Protein AF-V5IDZ1-F1 (afdb_monomer_lite)

Organism: Ixodes ricinus (NCBI:txid34613)

Structure (mmCIF, N/CA/C/O backbone):
data_AF-V5IDZ1-F1
#
_entry.id   AF-V5IDZ1-F1
#
loop_
_atom_site.group_PDB
_atom_site.id
_atom_site.type_symbol
_atom_site.label_atom_id
_atom_site.label_alt_id
_atom_site.label_comp_id
_atom_site.label_asym_id
_atom_site.label_entity_id
_atom_site.label_seq_id
_atom_site.pdbx_PDB_ins_code
_atom_site.Cartn_x
_atom_site.Cartn_y
_atom_site.Cartn_z
_atom_site.occupancy
_atom_site.B_iso_or_equiv
_atom_site.auth_seq_id
_atom_site.auth_comp_id
_atom_site.auth_asym_id
_atom_site.auth_atom_id
_atom_site.pdbx_PDB_model_num
ATOM 1 N N . PRO A 1 1 ? 3.835 -17.891 -1.836 1.00 57.28 1 PRO A N 1
ATOM 2 C CA . PRO A 1 1 ? 2.357 -17.773 -1.676 1.00 57.28 1 PRO A CA 1
ATOM 3 C C . PRO A 1 1 ? 1.868 -16.384 -1.206 1.00 57.28 1 PRO A C 1
ATOM 5 O O . PRO A 1 1 ? 0.951 -15.832 -1.810 1.00 57.28 1 PRO A O 1
ATOM 8 N N . ALA A 1 2 ? 2.480 -15.802 -0.164 1.00 77.88 2 ALA A N 1
ATOM 9 C CA . ALA A 1 2 ? 2.036 -14.529 0.424 1.00 77.88 2 ALA A CA 1
ATOM 10 C C . ALA A 1 2 ? 2.248 -13.309 -0.497 1.00 77.88 2 ALA A C 1
ATOM 12 O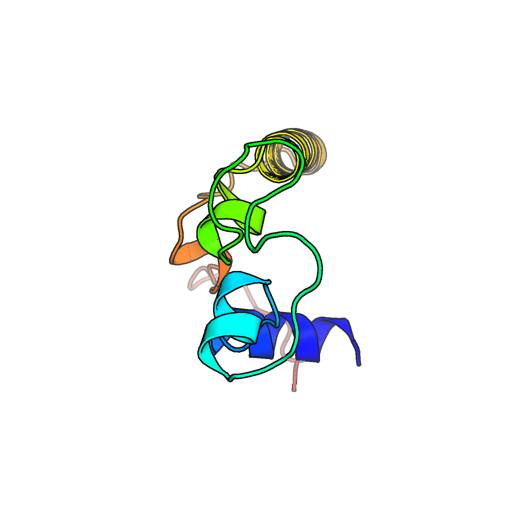 O . ALA A 1 2 ? 1.342 -12.496 -0.656 1.00 77.88 2 ALA A O 1
ATOM 13 N N . VAL A 1 3 ? 3.401 -13.231 -1.172 1.00 79.94 3 VAL A N 1
ATOM 14 C CA . VAL A 1 3 ? 3.769 -12.095 -2.039 1.00 79.94 3 VAL A CA 1
ATOM 15 C C . VAL A 1 3 ? 2.845 -11.971 -3.261 1.00 79.94 3 VAL A C 1
ATOM 17 O O . VAL A 1 3 ? 2.304 -10.900 -3.513 1.00 79.94 3 VAL A O 1
ATOM 20 N N . LYS A 1 4 ? 2.568 -13.076 -3.973 1.00 80.44 4 LYS A N 1
ATOM 21 C CA . LYS A 1 4 ? 1.631 -13.096 -5.120 1.00 80.44 4 LYS A CA 1
ATOM 22 C C . LYS A 1 4 ? 0.227 -12.628 -4.713 1.00 80.44 4 LYS A C 1
ATOM 24 O O . LYS A 1 4 ? -0.386 -11.822 -5.402 1.00 80.44 4 LYS A O 1
ATOM 29 N N . THR A 1 5 ? -0.252 -13.081 -3.554 1.00 85.31 5 THR A N 1
ATOM 30 C CA . THR A 1 5 ? -1.562 -12.683 -3.010 1.00 85.31 5 THR A CA 1
ATOM 31 C C . THR A 1 5 ? -1.600 -11.203 -2.631 1.00 85.31 5 THR A C 1
ATOM 33 O O . THR A 1 5 ? -2.616 -10.544 -2.845 1.00 85.31 5 THR A O 1
ATOM 36 N N . PHE A 1 6 ? -0.508 -10.672 -2.077 1.00 87.69 6 PHE A N 1
ATOM 37 C CA . PHE A 1 6 ? -0.386 -9.252 -1.759 1.00 87.69 6 PHE A CA 1
ATOM 38 C C . PHE A 1 6 ? -0.519 -8.387 -3.016 1.00 87.69 6 PHE A C 1
ATOM 40 O O . PHE A 1 6 ? -1.402 -7.534 -3.065 1.00 87.69 6 PHE A O 1
ATOM 47 N N . PHE A 1 7 ? 0.286 -8.654 -4.051 1.00 85.25 7 PHE A N 1
ATOM 48 C CA . PHE A 1 7 ? 0.242 -7.877 -5.292 1.00 85.25 7 PHE A CA 1
ATOM 49 C C . PHE A 1 7 ? -1.091 -8.022 -6.025 1.00 85.25 7 PHE A C 1
ATOM 51 O O . PHE A 1 7 ? -1.605 -7.033 -6.537 1.00 85.25 7 PHE A O 1
ATOM 58 N N . PHE A 1 8 ? -1.707 -9.209 -6.003 1.00 87.56 8 PHE A N 1
ATOM 59 C CA . PHE A 1 8 ? -3.063 -9.388 -6.524 1.00 87.56 8 PHE A CA 1
ATOM 60 C C . PHE A 1 8 ? -4.062 -8.462 -5.817 1.00 87.56 8 PHE A C 1
ATOM 62 O O . PHE A 1 8 ? -4.759 -7.701 -6.479 1.00 87.56 8 PHE A O 1
ATOM 69 N N . LYS A 1 9 ? -4.080 -8.460 -4.476 1.00 90.50 9 LYS A N 1
ATOM 70 C CA . LYS A 1 9 ? -4.975 -7.595 -3.691 1.00 90.50 9 LYS A CA 1
ATOM 71 C C . LYS A 1 9 ? -4.681 -6.106 -3.881 1.00 90.50 9 LYS A C 1
ATOM 73 O O . LYS A 1 9 ? -5.614 -5.305 -3.857 1.00 90.50 9 LYS A O 1
ATOM 78 N N . LEU A 1 10 ? -3.410 -5.733 -4.040 1.00 90.44 10 LEU A N 1
ATOM 79 C CA . LEU A 1 10 ? -2.988 -4.359 -4.317 1.00 90.44 10 LEU A CA 1
ATOM 80 C C . LEU A 1 10 ? -3.515 -3.899 -5.681 1.00 90.44 10 LEU A C 1
ATOM 82 O O . LEU A 1 10 ? -4.111 -2.829 -5.784 1.00 90.44 10 LEU A O 1
ATOM 86 N N . HIS A 1 11 ? -3.369 -4.744 -6.702 1.00 88.75 11 HIS A N 1
ATOM 87 C CA . HIS A 1 11 ? -3.890 -4.501 -8.043 1.00 88.75 11 HIS A CA 1
ATOM 88 C C . HIS A 1 11 ? -5.408 -4.356 -8.081 1.00 88.75 11 HIS A C 1
ATOM 90 O O . HIS A 1 11 ? -5.920 -3.419 -8.690 1.00 88.75 11 HIS A O 1
ATOM 96 N N . THR A 1 12 ? -6.132 -5.268 -7.432 1.00 90.06 12 THR A N 1
ATOM 97 C CA . THR A 1 12 ? -7.600 -5.288 -7.443 1.00 90.06 12 THR A CA 1
ATOM 98 C C . THR A 1 12 ? -8.227 -4.295 -6.466 1.00 90.06 12 THR A C 1
ATOM 100 O O . THR A 1 12 ? -9.450 -4.214 -6.387 1.00 90.06 12 THR A O 1
ATOM 103 N N . GLY A 1 13 ? -7.428 -3.549 -5.693 1.00 88.00 13 GLY A N 1
ATOM 104 C CA . GLY A 1 13 ? -7.939 -2.622 -4.680 1.00 88.00 13 GLY A CA 1
ATOM 105 C C . GLY A 1 13 ? -8.690 -3.329 -3.545 1.00 88.00 13 GLY A C 1
ATOM 106 O O . GLY A 1 13 ? -9.623 -2.777 -2.966 1.00 88.00 13 GLY A O 1
ATOM 107 N N . THR A 1 14 ? -8.314 -4.572 -3.236 1.00 91.44 14 THR A N 1
ATOM 108 C CA . THR A 1 14 ? -8.920 -5.394 -2.174 1.00 91.44 14 THR A CA 1
ATOM 109 C C . THR A 1 14 ? -7.964 -5.620 -1.006 1.00 91.44 14 THR A C 1
ATOM 111 O O . THR A 1 14 ? -8.066 -6.621 -0.292 1.00 91.44 14 THR A O 1
ATOM 114 N N . LEU A 1 15 ? -6.981 -4.734 -0.834 1.00 92.88 15 LEU A N 1
ATOM 115 C CA . LEU A 1 15 ? -6.153 -4.732 0.363 1.00 92.88 15 LEU A CA 1
ATOM 116 C C . LEU A 1 15 ? -6.992 -4.287 1.568 1.00 92.88 15 LEU A C 1
ATOM 118 O O . LEU A 1 15 ? -7.683 -3.271 1.480 1.00 92.88 15 LEU A O 1
ATOM 122 N N . PRO A 1 16 ? -6.923 -5.011 2.698 1.00 91.69 16 PRO A N 1
ATOM 123 C CA . PRO A 1 16 ? -7.715 -4.714 3.885 1.00 91.69 16 PRO A CA 1
ATOM 124 C C . PRO A 1 16 ? -7.111 -3.552 4.691 1.00 91.69 16 PRO A C 1
ATOM 126 O O . PRO A 1 16 ? -6.777 -3.710 5.859 1.00 91.69 16 PRO A O 1
ATOM 129 N N . VAL A 1 17 ? -6.949 -2.385 4.065 1.00 93.94 17 VAL A N 1
ATOM 130 C CA . VAL A 1 17 ? -6.629 -1.130 4.769 1.00 93.94 17 VAL A CA 1
ATOM 131 C C . VAL A 1 17 ? -7.847 -0.665 5.570 1.00 93.94 17 VAL A C 1
ATOM 133 O O . VAL A 1 17 ? -8.982 -0.995 5.207 1.00 93.94 17 VAL A O 1
ATOM 136 N N . LYS A 1 18 ? -7.662 0.111 6.645 1.00 94.56 18 LYS A N 1
ATOM 137 C CA . LYS A 1 18 ? -8.771 0.455 7.560 1.00 94.56 18 LYS A CA 1
ATOM 138 C C . LYS A 1 18 ? -9.972 1.095 6.864 1.00 94.56 18 LYS A C 1
ATOM 140 O O . LYS A 1 18 ? -11.112 0.755 7.185 1.00 94.56 18 LYS A O 1
ATOM 145 N N . VAL A 1 19 ? -9.740 1.989 5.898 1.00 94.62 19 VAL A N 1
ATOM 146 C CA . VAL A 1 19 ? -10.827 2.617 5.126 1.00 94.62 19 VAL A CA 1
ATOM 147 C C . VAL A 1 19 ? -11.623 1.564 4.349 1.00 94.62 19 VAL A C 1
ATOM 149 O O . VAL A 1 19 ? -12.852 1.551 4.418 1.00 94.62 19 VAL A O 1
ATOM 152 N N . TRP A 1 20 ? -10.936 0.637 3.677 1.00 94.50 20 TRP A N 1
ATOM 153 C CA . TRP A 1 20 ? -11.568 -0.461 2.942 1.00 94.50 20 TRP A CA 1
ATOM 154 C C . TRP A 1 20 ? -12.342 -1.397 3.878 1.00 94.50 20 TRP A C 1
ATOM 156 O O . TRP A 1 20 ? -13.470 -1.788 3.578 1.00 94.50 20 TRP A O 1
ATOM 166 N N . MET A 1 21 ? -11.777 -1.713 5.049 1.00 94.38 21 MET A N 1
ATOM 167 C CA . MET A 1 21 ? -12.434 -2.557 6.050 1.00 94.38 21 MET A CA 1
ATOM 168 C C . MET A 1 21 ? -13.735 -1.928 6.557 1.00 94.38 21 MET A C 1
ATOM 170 O O . MET A 1 21 ? -14.776 -2.588 6.555 1.00 94.38 21 MET A O 1
ATOM 174 N N . LYS A 1 22 ? -13.701 -0.637 6.906 1.00 94.38 22 LYS A N 1
ATOM 175 C CA . LYS A 1 22 ? -14.890 0.105 7.344 1.00 94.38 22 LYS A CA 1
ATOM 176 C C . LYS A 1 22 ? -15.964 0.159 6.254 1.00 94.38 22 LYS A C 1
ATOM 178 O O . LYS A 1 22 ? -17.134 -0.061 6.552 1.00 94.38 22 LYS A O 1
ATOM 183 N N . GLN A 1 23 ? -15.585 0.390 4.994 1.00 93.81 23 GLN A N 1
ATOM 184 C CA . GLN A 1 23 ? -16.521 0.398 3.856 1.00 93.81 23 GLN A CA 1
ATOM 185 C C . GLN A 1 23 ? -17.220 -0.951 3.638 1.00 93.81 23 GLN A C 1
ATOM 187 O O . GLN A 1 23 ? -18.345 -0.996 3.150 1.00 93.81 23 GLN A O 1
ATOM 192 N N . ARG A 1 24 ? -16.572 -2.057 4.011 1.00 94.38 24 ARG A N 1
ATOM 193 C CA . ARG A 1 24 ? -17.121 -3.417 3.920 1.00 94.38 24 ARG A CA 1
ATOM 194 C C . ARG A 1 24 ? -17.901 -3.847 5.169 1.00 94.38 24 ARG A C 1
ATOM 196 O O . ARG A 1 24 ? -18.288 -5.007 5.256 1.00 94.38 24 ARG A O 1
ATOM 203 N N . GLY A 1 25 ? -18.124 -2.940 6.123 1.00 93.88 25 GLY A N 1
ATOM 204 C CA . GLY A 1 25 ? -18.855 -3.224 7.361 1.00 93.88 25 GLY A CA 1
ATOM 205 C C . GLY A 1 25 ? -18.070 -4.056 8.379 1.00 93.88 25 GLY A C 1
ATOM 206 O O . GLY A 1 25 ? -18.662 -4.581 9.318 1.00 93.88 25 GLY A O 1
ATOM 207 N N . MET A 1 26 ? -16.750 -4.195 8.213 1.00 93.69 26 MET A N 1
ATOM 208 C CA . MET A 1 26 ? -15.908 -4.862 9.206 1.00 93.69 26 MET A CA 1
ATOM 209 C C . MET A 1 26 ? -15.635 -3.936 10.392 1.00 93.69 26 MET A C 1
ATOM 211 O O . MET A 1 26 ? -15.492 -2.721 10.240 1.00 93.69 26 MET A O 1
ATOM 215 N N . PHE A 1 27 ? -15.524 -4.528 11.580 1.00 93.31 27 PHE A N 1
ATOM 216 C CA . PHE A 1 27 ? -15.147 -3.799 12.783 1.00 93.31 27 PHE A CA 1
ATOM 217 C C . PHE A 1 27 ? -13.690 -3.326 12.685 1.00 93.31 27 PHE A C 1
ATOM 219 O O . PHE A 1 27 ? -12.775 -4.138 12.553 1.00 93.31 27 PHE A O 1
ATOM 226 N N . VAL A 1 28 ? -13.485 -2.009 12.762 1.00 90.88 28 VAL A N 1
ATOM 227 C CA . VAL A 1 28 ? -12.163 -1.377 12.840 1.00 90.88 28 VAL A CA 1
ATOM 228 C C . VAL A 1 28 ? -12.072 -0.665 14.189 1.00 90.88 28 VAL A C 1
ATOM 230 O O . VAL A 1 28 ? -12.828 0.283 14.413 1.00 90.88 28 VAL A O 1
ATOM 233 N N . PRO A 1 29 ? -11.193 -1.108 15.103 1.00 88.06 29 PRO A N 1
ATOM 234 C CA . PRO A 1 29 ? -11.071 -0.485 16.411 1.00 88.06 29 PRO A CA 1
ATOM 235 C C . PRO A 1 29 ? -10.464 0.923 16.312 1.00 88.06 29 PRO A C 1
ATOM 237 O O . PRO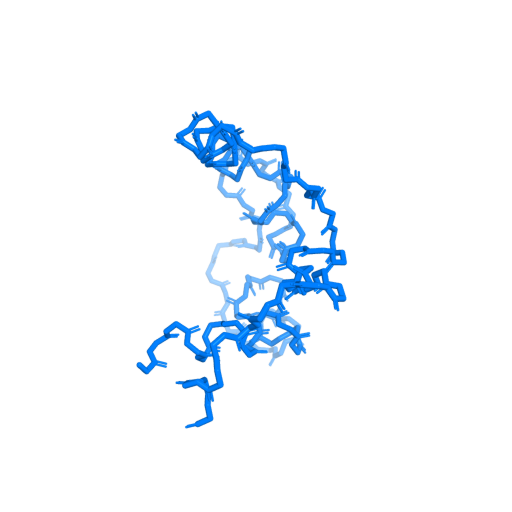 A 1 29 ? -9.646 1.213 15.437 1.00 88.06 29 PRO A O 1
ATOM 240 N N . TRP A 1 30 ? -10.842 1.780 17.262 1.00 87.06 30 TRP A N 1
ATOM 241 C CA . TRP A 1 30 ? -10.374 3.163 17.415 1.00 87.06 30 TRP A CA 1
ATOM 242 C C . TRP A 1 30 ? -10.749 4.097 16.253 1.00 87.06 30 TRP A C 1
ATOM 244 O O . TRP A 1 30 ? -11.801 4.728 16.303 1.00 87.06 30 TRP A O 1
ATOM 254 N N . SER A 1 31 ? -9.904 4.213 15.227 1.00 91.31 31 SER A N 1
ATOM 255 C CA . SER A 1 31 ? -10.124 5.085 14.067 1.00 91.31 31 SER A CA 1
ATOM 256 C C . SER A 1 31 ? -9.656 4.402 12.785 1.00 91.31 31 SER A C 1
ATOM 258 O O . SER A 1 31 ? -8.826 3.493 12.807 1.00 91.31 31 SER A O 1
ATOM 260 N N . VAL A 1 32 ? -10.171 4.883 11.653 1.00 94.25 32 VAL A N 1
ATOM 261 C CA . VAL A 1 32 ? -9.663 4.538 10.319 1.00 94.25 32 VAL A CA 1
ATOM 262 C C . VAL A 1 32 ? -8.414 5.316 9.934 1.00 94.25 32 VAL A C 1
ATOM 264 O O . VAL A 1 32 ? -7.847 5.059 8.877 1.00 94.25 32 VAL A O 1
ATOM 267 N N . ASP A 1 33 ? -7.987 6.251 10.774 1.00 95.56 33 ASP A N 1
ATOM 268 C CA . ASP A 1 33 ? -6.848 7.099 10.477 1.00 95.56 33 ASP A CA 1
ATOM 269 C C . ASP A 1 33 ? -5.519 6.384 10.751 1.00 95.56 33 ASP A C 1
ATOM 271 O O . ASP A 1 33 ? -5.383 5.524 11.635 1.00 95.56 33 ASP A O 1
ATOM 275 N N . CYS A 1 34 ? -4.508 6.770 9.982 1.00 93.25 34 CYS A N 1
ATOM 276 C CA . CYS A 1 34 ? -3.129 6.390 10.205 1.00 93.25 34 CYS A CA 1
ATOM 277 C C . CYS A 1 34 ? -2.627 6.972 11.531 1.00 93.25 34 CYS A C 1
ATOM 279 O O . CYS A 1 34 ? -2.858 8.142 11.856 1.00 93.25 34 CYS A O 1
ATOM 281 N N . LEU A 1 35 ? -1.896 6.156 12.294 1.00 90.62 35 LEU A N 1
ATOM 282 C CA . LEU A 1 35 ? -1.388 6.542 13.608 1.00 90.62 35 LEU A CA 1
ATOM 283 C C . LEU A 1 35 ? -0.396 7.711 13.524 1.00 90.62 35 LEU A C 1
ATOM 285 O O . LEU A 1 35 ? -0.410 8.567 14.413 1.00 90.62 35 LEU A O 1
ATOM 289 N N . LEU A 1 36 ? 0.410 7.748 12.458 1.00 91.62 36 LEU A N 1
ATOM 290 C CA . LEU A 1 36 ? 1.462 8.738 12.229 1.00 91.62 36 LEU A CA 1
ATOM 291 C C . LEU A 1 36 ? 0.904 10.045 11.659 1.00 91.62 36 LEU A C 1
ATOM 293 O O . LEU A 1 36 ? 1.152 11.115 12.205 1.00 91.62 36 LEU A O 1
ATOM 297 N N . CYS A 1 37 ? 0.122 9.958 10.582 1.00 93.00 37 CYS A N 1
ATOM 298 C CA . CYS A 1 37 ? -0.289 11.131 9.805 1.00 93.00 37 CYS A CA 1
ATOM 299 C C . CYS A 1 37 ? -1.665 11.694 10.190 1.00 93.00 37 CYS A C 1
ATOM 301 O O . CYS A 1 37 ? -2.008 12.783 9.739 1.00 93.00 37 CYS A O 1
ATOM 303 N N . LYS A 1 38 ? -2.460 10.970 10.994 1.00 92.75 38 LYS A N 1
ATOM 304 C CA . LYS A 1 38 ? -3.827 11.360 11.403 1.00 92.75 38 LYS A CA 1
ATOM 305 C C . LYS A 1 38 ? -4.787 11.624 10.230 1.00 92.75 38 LYS A C 1
ATOM 307 O O . LYS A 1 38 ? -5.688 12.448 10.335 1.00 92.75 38 LYS A O 1
ATOM 312 N N . GLN A 1 39 ? -4.594 10.916 9.121 1.00 93.88 39 GLN A N 1
ATOM 313 C CA . GLN A 1 39 ? -5.455 10.950 7.935 1.00 93.88 39 GLN A CA 1
ATOM 314 C C . GLN A 1 39 ? -5.991 9.547 7.628 1.00 93.88 39 GLN A C 1
ATOM 316 O O . GLN A 1 39 ? -5.351 8.578 8.046 1.00 93.88 39 GLN A O 1
ATOM 321 N N . PRO A 1 40 ? -7.108 9.410 6.890 1.00 95.19 40 PRO A N 1
ATOM 322 C CA . PRO A 1 40 ? -7.689 8.111 6.568 1.00 95.19 40 PRO A CA 1
ATOM 323 C C . PRO A 1 40 ? -6.675 7.157 5.929 1.00 95.19 40 PRO A C 1
ATOM 325 O O . PRO A 1 40 ? -6.029 7.479 4.934 1.00 95.19 40 PRO A O 1
ATOM 328 N N . GLU A 1 41 ? -6.548 5.957 6.490 1.00 94.00 41 GLU A N 1
ATOM 329 C CA . GLU A 1 41 ? -5.611 4.937 6.027 1.00 94.00 41 GLU A CA 1
ATOM 330 C C . GLU A 1 41 ? -6.158 4.236 4.770 1.00 94.00 41 GLU A C 1
ATOM 332 O O . GLU A 1 41 ? -6.828 3.197 4.840 1.00 94.00 41 GLU A O 1
ATOM 337 N N . SER A 1 42 ? -5.913 4.854 3.611 1.00 94.25 42 SER A N 1
ATOM 338 C CA . SER A 1 42 ? -6.151 4.283 2.282 1.00 94.25 42 SER A CA 1
ATOM 339 C C . SER A 1 42 ? -4.899 3.581 1.736 1.00 94.25 42 SER A C 1
ATOM 341 O O . SER A 1 42 ? -3.821 3.646 2.325 1.00 94.25 42 SER A O 1
ATOM 343 N N . VAL A 1 43 ? -5.033 2.907 0.590 1.00 92.75 43 VAL A N 1
ATOM 344 C CA . VAL A 1 43 ? -3.893 2.286 -0.109 1.00 92.75 43 VAL A CA 1
ATOM 345 C C . VAL A 1 43 ? -2.886 3.356 -0.539 1.00 92.75 43 VAL A C 1
ATOM 347 O O . VAL A 1 43 ? -1.688 3.191 -0.343 1.00 92.75 43 VAL A O 1
ATOM 350 N N . GLU A 1 44 ? -3.367 4.470 -1.080 1.00 91.75 44 GLU A N 1
ATOM 351 C CA . GLU A 1 44 ? -2.542 5.604 -1.500 1.00 91.75 44 GLU A CA 1
ATOM 352 C C . GLU A 1 44 ? -1.784 6.179 -0.304 1.00 91.75 44 GLU A C 1
ATOM 354 O O . GLU A 1 44 ? -0.564 6.311 -0.358 1.00 91.75 44 GLU A O 1
ATOM 359 N N . HIS A 1 45 ? -2.479 6.389 0.819 1.00 93.81 45 HIS A N 1
ATOM 360 C CA . HIS A 1 45 ? -1.832 6.881 2.025 1.00 93.81 45 HIS A CA 1
ATOM 361 C C . HIS A 1 45 ? -0.729 5.930 2.505 1.00 93.81 45 HIS A C 1
ATOM 363 O O . HIS A 1 45 ? 0.415 6.340 2.654 1.00 93.81 45 HIS A O 1
ATOM 369 N N . VAL A 1 4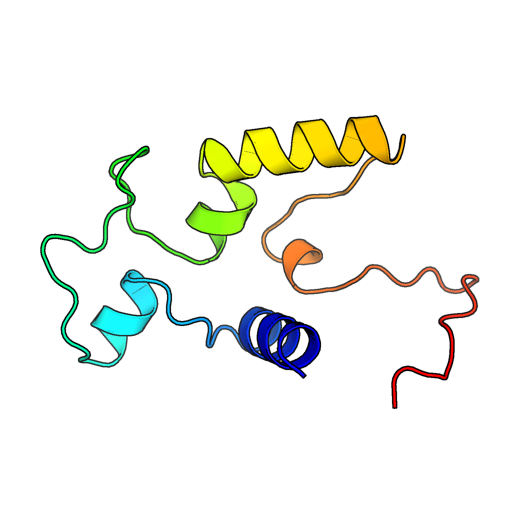6 ? -1.043 4.649 2.715 1.00 93.19 46 VAL A N 1
ATOM 370 C CA . VAL A 1 46 ? -0.097 3.680 3.298 1.00 93.19 46 VAL A CA 1
ATOM 371 C C . VAL A 1 46 ? 1.124 3.439 2.418 1.00 93.19 46 VAL A C 1
ATOM 373 O O . VAL A 1 46 ? 2.198 3.188 2.953 1.00 93.19 46 VAL A O 1
ATOM 376 N N . PHE A 1 47 ? 0.981 3.494 1.093 1.00 91.88 47 PHE A N 1
ATOM 377 C CA . PHE A 1 47 ? 2.066 3.153 0.171 1.00 91.88 47 PHE A CA 1
ATOM 378 C C . PHE A 1 47 ? 2.739 4.350 -0.491 1.00 91.88 47 PHE A C 1
ATOM 380 O O . PHE A 1 47 ? 3.756 4.143 -1.144 1.00 91.88 47 PHE A O 1
ATOM 387 N N . ILE A 1 48 ? 2.217 5.569 -0.367 1.00 92.25 48 ILE A N 1
ATOM 388 C CA . ILE A 1 48 ? 2.778 6.745 -1.050 1.00 92.25 48 ILE A CA 1
ATOM 389 C C . ILE A 1 48 ? 2.965 7.892 -0.067 1.00 92.25 48 ILE A C 1
ATOM 391 O O . ILE A 1 48 ? 4.087 8.360 0.109 1.00 92.25 48 ILE A O 1
ATOM 395 N N . ASP A 1 49 ? 1.885 8.317 0.585 1.00 92.88 49 ASP A N 1
ATOM 396 C CA . ASP A 1 49 ? 1.868 9.604 1.292 1.00 92.88 49 ASP A CA 1
ATOM 397 C C . ASP A 1 49 ? 2.273 9.502 2.771 1.00 92.88 49 ASP A C 1
ATOM 399 O O . ASP A 1 49 ? 2.568 10.507 3.418 1.00 92.88 49 ASP A O 1
ATOM 403 N N . CYS A 1 50 ? 2.267 8.298 3.344 1.00 95.25 50 CYS A N 1
ATOM 404 C CA . CYS A 1 50 ? 2.636 8.083 4.736 1.00 95.25 50 CYS A CA 1
ATOM 405 C C . CYS A 1 50 ? 4.144 8.270 4.942 1.00 95.25 50 CYS A C 1
ATOM 407 O O . CYS A 1 50 ? 4.952 7.884 4.098 1.00 95.25 50 CYS A O 1
ATOM 409 N N . TRP A 1 51 ? 4.536 8.789 6.108 1.00 92.88 51 TRP A N 1
ATOM 410 C CA . TRP A 1 51 ? 5.946 8.962 6.476 1.00 92.88 51 TRP A CA 1
ATOM 411 C C . TRP A 1 51 ? 6.763 7.673 6.338 1.00 92.88 51 TRP A C 1
ATOM 413 O O . TRP A 1 51 ? 7.860 7.706 5.781 1.00 92.88 51 TRP A O 1
ATOM 423 N N . ASP A 1 52 ? 6.207 6.538 6.764 1.00 91.94 52 ASP A N 1
ATOM 424 C CA . ASP A 1 52 ? 6.863 5.234 6.618 1.00 91.94 52 ASP A CA 1
ATOM 425 C C . ASP A 1 52 ? 7.062 4.856 5.146 1.00 91.94 52 ASP A C 1
ATOM 427 O O . ASP A 1 52 ? 8.110 4.325 4.778 1.00 91.94 52 ASP A O 1
ATOM 431 N N . ALA A 1 53 ? 6.091 5.169 4.284 1.00 92.81 53 ALA A N 1
ATOM 432 C CA . ALA A 1 53 ? 6.179 4.898 2.854 1.00 92.81 53 ALA A CA 1
ATOM 433 C C . ALA A 1 53 ? 7.266 5.745 2.192 1.00 92.81 53 ALA A C 1
ATOM 435 O O . ALA A 1 53 ? 8.099 5.221 1.455 1.00 92.81 53 ALA A O 1
ATOM 436 N N . VAL A 1 54 ? 7.293 7.045 2.491 1.00 92.62 54 VAL A N 1
ATOM 437 C CA . VAL A 1 54 ? 8.302 7.973 1.966 1.00 92.62 54 VAL A CA 1
ATOM 438 C C . VAL A 1 54 ? 9.709 7.511 2.352 1.00 92.62 54 VAL A C 1
ATOM 440 O O . VAL A 1 54 ? 10.584 7.433 1.489 1.00 92.62 54 VAL A O 1
ATOM 443 N N . LEU A 1 55 ? 9.918 7.139 3.621 1.00 93.44 55 LEU A N 1
ATOM 444 C CA . LEU A 1 55 ? 11.200 6.617 4.100 1.00 93.44 55 LEU A CA 1
ATOM 445 C C . LEU A 1 55 ? 11.567 5.291 3.427 1.00 93.44 55 LEU A C 1
ATOM 447 O O . LEU A 1 55 ? 12.706 5.114 2.995 1.00 93.44 55 LEU A O 1
ATOM 451 N N . PHE A 1 56 ? 10.608 4.373 3.298 1.00 92.81 56 PHE A N 1
ATOM 452 C CA . PHE A 1 56 ? 10.817 3.098 2.620 1.00 92.81 56 PHE A CA 1
ATOM 453 C C . PHE A 1 56 ? 11.280 3.294 1.171 1.00 92.81 56 PHE A C 1
ATOM 455 O O . PHE A 1 56 ? 12.287 2.711 0.763 1.00 92.81 56 PHE A O 1
ATOM 462 N N . TRP A 1 57 ? 10.586 4.135 0.399 1.00 91.50 57 TRP A N 1
ATOM 463 C CA . TRP A 1 57 ? 10.931 4.379 -1.001 1.00 91.50 57 TRP A CA 1
ATOM 464 C C . TRP A 1 57 ? 12.271 5.088 -1.159 1.00 91.50 57 TRP A C 1
ATOM 466 O O . TRP A 1 57 ? 13.032 4.735 -2.057 1.00 91.50 57 TRP A O 1
ATOM 476 N N . ASP A 1 58 ? 12.587 6.052 -0.295 1.00 91.19 58 ASP A N 1
ATOM 477 C CA . ASP A 1 58 ? 13.876 6.747 -0.310 1.00 91.19 58 ASP A CA 1
ATOM 478 C C . ASP A 1 58 ? 15.043 5.776 -0.064 1.00 91.19 58 ASP A C 1
ATOM 480 O O . ASP A 1 58 ? 16.010 5.746 -0.833 1.00 91.19 58 ASP A O 1
ATOM 484 N N . ILE A 1 59 ? 14.918 4.907 0.946 1.00 93.44 59 ILE A N 1
ATOM 485 C CA . ILE A 1 59 ? 15.909 3.859 1.224 1.00 93.44 59 ILE A CA 1
ATOM 486 C C . ILE A 1 59 ? 16.019 2.908 0.027 1.00 93.44 59 ILE A C 1
ATOM 488 O O . ILE A 1 59 ? 17.124 2.665 -0.458 1.00 93.44 59 ILE A O 1
ATOM 492 N N . LEU A 1 60 ? 14.893 2.420 -0.501 1.00 89.00 60 LEU A N 1
ATOM 493 C CA . LEU A 1 60 ? 14.881 1.467 -1.611 1.00 89.00 60 LEU A CA 1
ATOM 494 C C . LEU A 1 60 ? 15.531 2.038 -2.880 1.00 89.00 60 LEU A C 1
ATOM 496 O O . LEU A 1 60 ? 16.363 1.366 -3.496 1.00 89.00 60 LEU A O 1
ATOM 500 N N . LYS A 1 61 ? 15.195 3.279 -3.260 1.00 89.56 61 LYS A N 1
ATOM 501 C CA . LYS A 1 61 ? 15.790 3.967 -4.418 1.00 89.56 61 LYS A CA 1
ATOM 502 C C . LYS A 1 61 ? 17.306 4.082 -4.278 1.00 89.56 61 LYS A C 1
ATOM 504 O O . LYS A 1 61 ? 18.033 3.787 -5.228 1.00 89.56 61 LYS A O 1
ATOM 509 N N . ARG A 1 62 ? 17.800 4.446 -3.088 1.00 90.50 62 ARG A N 1
ATOM 510 C CA . ARG A 1 62 ? 19.244 4.525 -2.803 1.00 90.50 62 ARG A CA 1
ATOM 511 C C . ARG A 1 62 ? 19.920 3.160 -2.859 1.00 90.50 62 ARG A C 1
ATOM 513 O O . ARG A 1 62 ? 20.995 3.048 -3.444 1.00 90.50 62 ARG A O 1
ATOM 520 N N . THR A 1 63 ? 19.294 2.124 -2.303 1.00 91.44 63 THR A N 1
ATOM 521 C CA . THR A 1 63 ? 19.829 0.755 -2.316 1.00 91.44 63 THR A CA 1
ATOM 522 C C . THR A 1 63 ? 19.927 0.195 -3.734 1.00 91.44 63 THR A C 1
ATOM 524 O O . THR A 1 63 ? 20.946 -0.392 -4.089 1.00 91.44 63 THR A O 1
ATOM 527 N N . LEU A 1 64 ? 18.899 0.402 -4.562 1.00 85.94 64 LEU A N 1
ATOM 528 C CA . LEU A 1 64 ? 18.866 -0.093 -5.942 1.00 85.94 64 LEU A CA 1
ATOM 529 C C . LEU A 1 64 ? 19.609 0.811 -6.933 1.00 85.94 64 LEU A C 1
ATOM 531 O O . LEU A 1 64 ? 19.861 0.385 -8.058 1.00 85.94 64 LEU A O 1
ATOM 535 N N . LYS A 1 65 ? 19.940 2.049 -6.537 1.00 89.00 65 LYS A N 1
ATOM 536 C CA . LYS A 1 65 ? 20.476 3.104 -7.416 1.00 89.00 65 LYS A CA 1
ATOM 537 C C . LYS A 1 65 ? 19.606 3.323 -8.665 1.00 89.00 65 LYS A C 1
ATOM 539 O O . LYS A 1 65 ? 20.120 3.602 -9.745 1.00 89.00 65 LYS A O 1
ATOM 544 N N . LYS A 1 66 ? 18.287 3.168 -8.514 1.00 80.19 66 LYS A N 1
ATOM 545 C CA . LYS A 1 66 ? 17.283 3.358 -9.569 1.00 80.19 66 LYS A CA 1
ATOM 546 C C . LYS A 1 66 ? 16.257 4.381 -9.114 1.00 80.19 66 LYS A C 1
ATOM 548 O O . LYS A 1 66 ? 15.831 4.353 -7.959 1.00 80.19 66 LYS A O 1
ATOM 553 N N . ASP A 1 67 ? 15.834 5.242 -10.033 1.00 82.06 67 ASP A N 1
ATOM 554 C CA . ASP A 1 67 ? 14.666 6.076 -9.789 1.00 82.06 67 ASP A CA 1
ATOM 555 C C . ASP A 1 67 ? 13.397 5.265 -10.066 1.00 82.06 67 ASP A C 1
ATOM 557 O O . ASP A 1 67 ? 13.269 4.611 -11.100 1.00 82.06 67 ASP A O 1
ATOM 561 N N . LEU A 1 68 ? 12.481 5.273 -9.104 1.00 83.06 68 LEU A N 1
ATOM 562 C CA . LEU A 1 68 ? 11.201 4.581 -9.182 1.00 83.06 68 LEU A CA 1
ATOM 563 C C . LEU A 1 68 ? 10.095 5.633 -9.217 1.00 83.06 68 LEU A C 1
ATOM 565 O O . LEU A 1 68 ? 10.007 6.486 -8.328 1.00 83.06 68 LEU A O 1
ATOM 569 N N . ILE A 1 69 ? 9.235 5.565 -10.229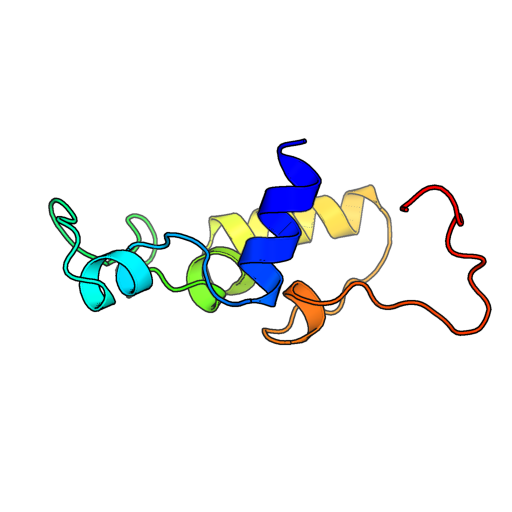 1.00 84.62 69 ILE A N 1
ATOM 570 C CA . ILE A 1 69 ? 8.089 6.466 -10.350 1.00 84.62 69 ILE A CA 1
ATOM 571 C C . ILE A 1 69 ? 7.002 5.986 -9.381 1.00 84.62 69 ILE A C 1
ATOM 573 O O . ILE A 1 69 ? 6.284 5.028 -9.660 1.00 84.62 69 ILE A O 1
ATOM 577 N N . ILE A 1 70 ? 6.881 6.648 -8.229 1.00 87.88 70 ILE A N 1
ATOM 578 C CA . ILE A 1 70 ? 5.882 6.308 -7.209 1.00 87.88 70 ILE A CA 1
ATOM 579 C C . ILE A 1 70 ? 4.625 7.139 -7.467 1.00 87.88 70 ILE A C 1
ATOM 581 O O . ILE A 1 70 ? 4.583 8.331 -7.182 1.00 87.88 70 ILE A O 1
ATOM 585 N N . THR A 1 71 ? 3.599 6.517 -8.046 1.00 87.56 71 THR A N 1
ATOM 586 C CA . THR A 1 71 ? 2.268 7.126 -8.228 1.00 87.56 71 THR A CA 1
ATOM 587 C C . THR A 1 71 ? 1.185 6.111 -7.879 1.00 87.56 71 THR A C 1
ATOM 589 O O . THR A 1 71 ? 1.456 4.91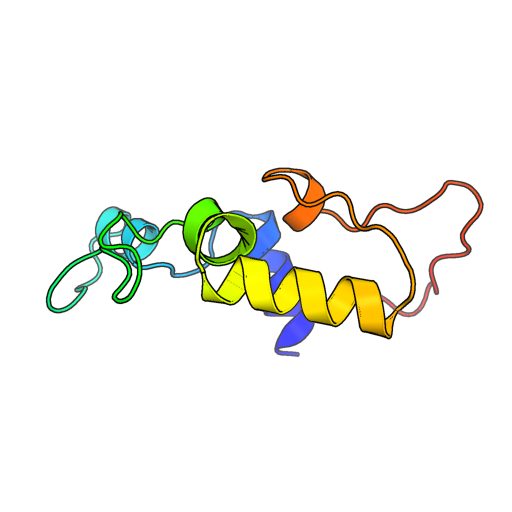1 -7.975 1.00 87.56 71 THR A O 1
ATOM 592 N N . PRO A 1 72 ? -0.055 6.539 -7.572 1.00 86.75 72 PRO A N 1
ATOM 593 C CA . PRO A 1 72 ? -1.165 5.627 -7.275 1.00 86.75 72 PRO A CA 1
ATOM 594 C C . PRO A 1 72 ? -1.396 4.548 -8.339 1.00 86.75 72 PRO A C 1
ATOM 596 O O . PRO A 1 72 ? -1.822 3.440 -8.018 1.00 86.75 72 PRO A O 1
ATOM 599 N N . TYR A 1 73 ? -1.095 4.864 -9.601 1.00 85.50 73 TYR A N 1
ATOM 600 C CA . TYR A 1 73 ? -1.148 3.909 -10.698 1.00 85.50 73 TYR A CA 1
ATOM 601 C C . TYR A 1 73 ? 0.064 2.968 -10.673 1.00 85.50 73 TYR A C 1
ATOM 603 O O . TYR A 1 73 ? -0.097 1.759 -10.527 1.00 85.50 73 TYR A O 1
ATOM 611 N N . TYR A 1 74 ? 1.285 3.506 -10.746 1.00 83.75 74 TYR A N 1
ATOM 612 C CA . TYR A 1 74 ? 2.509 2.703 -10.865 1.00 83.75 74 TYR A CA 1
ATOM 613 C C . TYR A 1 74 ? 2.826 1.841 -9.635 1.00 83.75 74 TYR A C 1
ATOM 615 O O . TYR A 1 74 ? 3.451 0.804 -9.790 1.00 83.75 74 TYR A O 1
ATOM 623 N N . ILE A 1 75 ? 2.358 2.175 -8.426 1.00 86.38 75 ILE A N 1
ATOM 624 C CA . ILE A 1 75 ? 2.534 1.264 -7.275 1.00 86.38 75 ILE A CA 1
ATOM 625 C C . ILE A 1 75 ? 1.768 -0.051 -7.442 1.00 86.38 75 ILE A C 1
ATOM 627 O O . ILE A 1 75 ? 2.094 -1.046 -6.800 1.00 86.38 75 ILE A O 1
ATOM 631 N N . ARG A 1 76 ? 0.725 -0.050 -8.280 1.00 85.19 76 ARG A N 1
ATOM 632 C CA . ARG A 1 76 ? -0.061 -1.244 -8.564 1.00 85.19 76 ARG A CA 1
ATOM 633 C C . ARG A 1 76 ? 0.670 -2.069 -9.614 1.00 85.19 76 ARG A C 1
ATOM 635 O O . ARG A 1 76 ? 0.799 -3.263 -9.414 1.00 85.19 76 ARG A O 1
ATOM 642 N N . PHE A 1 77 ? 1.186 -1.449 -10.677 1.00 78.81 77 PHE A N 1
ATOM 643 C CA . PHE A 1 77 ? 1.762 -2.138 -11.838 1.00 78.81 77 PHE A CA 1
ATOM 644 C C . PHE A 1 77 ? 3.289 -2.114 -11.865 1.00 78.81 77 PHE A C 1
ATOM 646 O O . PHE A 1 77 ? 3.902 -1.055 -11.803 1.00 78.81 77 PHE A O 1
ATOM 653 N N . LEU A 1 78 ? 3.907 -3.277 -12.076 1.00 66.12 78 LEU A N 1
ATOM 654 C CA . LEU A 1 78 ? 5.326 -3.335 -12.409 1.00 66.12 78 LEU A CA 1
ATOM 655 C C . LEU A 1 78 ? 5.523 -2.786 -13.837 1.00 66.12 78 LEU A C 1
ATOM 657 O O . LEU A 1 78 ? 4.926 -3.341 -14.766 1.00 66.12 78 LEU A O 1
ATOM 661 N N . PRO A 1 79 ? 6.311 -1.715 -14.047 1.00 62.56 79 PRO A N 1
ATOM 662 C CA . PRO A 1 79 ? 6.646 -1.269 -15.391 1.00 62.56 79 PRO A CA 1
ATOM 663 C C . PRO A 1 79 ? 7.502 -2.350 -16.053 1.00 62.56 79 PRO A C 1
ATOM 665 O O . PRO A 1 79 ? 8.590 -2.663 -15.581 1.00 62.56 79 PRO A O 1
ATOM 668 N N . VAL A 1 80 ? 6.981 -2.946 -17.121 1.00 61.56 80 VAL A N 1
ATOM 669 C CA . VAL A 1 80 ? 7.725 -3.881 -17.964 1.00 61.56 80 VAL A CA 1
ATOM 670 C C . VAL A 1 80 ? 8.172 -3.105 -19.190 1.00 61.56 80 VAL A C 1
ATOM 672 O O . VAL A 1 80 ? 7.339 -2.701 -20.007 1.00 61.56 80 VAL A O 1
ATOM 675 N N . ASP A 1 81 ? 9.475 -2.873 -19.319 1.00 61.97 81 ASP A N 1
ATOM 676 C CA . ASP A 1 81 ? 10.023 -2.336 -20.558 1.00 61.97 81 ASP A CA 1
ATOM 677 C C . ASP A 1 81 ? 9.850 -3.360 -21.682 1.00 61.97 81 ASP A C 1
ATOM 679 O O . ASP A 1 81 ? 10.062 -4.557 -21.499 1.00 61.97 81 ASP A O 1
ATOM 683 N N . LYS A 1 82 ? 9.511 -2.895 -22.890 1.00 59.84 82 LYS A N 1
ATOM 684 C CA . LYS A 1 82 ? 9.290 -3.765 -24.066 1.00 59.84 82 LYS A CA 1
ATOM 685 C C . LYS A 1 82 ? 10.524 -4.592 -24.467 1.00 59.84 82 LYS A C 1
ATOM 687 O O . LYS A 1 82 ? 10.431 -5.405 -25.384 1.00 59.84 82 LYS A O 1
ATOM 692 N N . HIS A 1 83 ? 11.684 -4.334 -23.868 1.00 58.56 83 HIS A N 1
ATOM 693 C CA . HIS A 1 83 ? 12.947 -5.030 -24.126 1.00 58.56 83 HIS A CA 1
ATOM 694 C C . HIS A 1 83 ? 13.473 -5.792 -22.903 1.00 58.56 83 HIS A C 1
ATOM 696 O O . HIS A 1 83 ? 14.477 -6.492 -23.020 1.00 58.56 83 HIS A O 1
ATOM 702 N N . GLU A 1 84 ? 12.804 -5.702 -21.750 1.00 56.94 84 GLU A N 1
ATOM 703 C CA . GLU A 1 84 ? 13.132 -6.553 -20.613 1.00 56.94 84 GLU A CA 1
ATOM 704 C C . GLU A 1 84 ? 12.459 -7.915 -20.807 1.00 56.94 84 GLU A C 1
ATOM 706 O O . GLU A 1 84 ? 11.234 -8.042 -20.848 1.00 56.94 84 GLU A O 1
ATOM 711 N N . LEU A 1 85 ? 13.285 -8.953 -20.959 1.00 53.12 85 LEU A N 1
ATOM 712 C CA . LEU A 1 85 ? 12.866 -10.348 -20.879 1.00 53.12 85 LEU A CA 1
ATOM 713 C C . LEU A 1 85 ? 12.343 -10.590 -19.462 1.00 53.12 85 LEU A C 1
ATOM 715 O O . LEU A 1 85 ? 13.109 -10.921 -18.558 1.00 53.12 85 LEU A O 1
ATOM 719 N N . VAL A 1 86 ? 11.044 -10.384 -19.247 1.00 57.09 86 VAL A N 1
ATOM 720 C CA . VAL A 1 86 ? 10.405 -10.786 -17.994 1.00 57.09 86 VAL A CA 1
ATOM 721 C C . VAL A 1 86 ? 10.586 -12.301 -17.881 1.00 57.09 86 VAL A C 1
ATOM 723 O O . VAL A 1 86 ? 10.202 -13.010 -18.818 1.00 57.09 86 VAL A O 1
ATOM 726 N N . PRO A 1 87 ? 11.178 -12.818 -16.789 1.00 52.34 87 PRO A N 1
ATOM 727 C CA . PRO A 1 87 ? 11.318 -14.252 -16.604 1.00 52.34 87 PRO A CA 1
ATOM 728 C C . PRO A 1 87 ? 9.936 -14.893 -16.709 1.00 52.34 87 PRO A C 1
ATOM 730 O O . PRO A 1 87 ? 9.020 -14.546 -15.961 1.00 52.34 87 PRO A O 1
ATOM 733 N N . TYR A 1 88 ? 9.787 -15.809 -17.665 1.00 52.62 88 TYR A N 1
ATOM 734 C CA . TYR A 1 88 ? 8.547 -16.547 -17.917 1.00 52.62 88 TYR A CA 1
ATOM 735 C C . TYR A 1 88 ? 8.129 -17.423 -16.720 1.00 52.62 88 TYR A C 1
ATOM 737 O O . TYR A 1 88 ? 7.025 -17.955 -16.701 1.00 52.62 88 TYR A O 1
ATOM 745 N N . ASP A 1 89 ? 8.968 -17.521 -15.689 1.00 49.84 89 ASP A N 1
ATOM 746 C CA . ASP A 1 89 ? 8.799 -18.376 -14.512 1.00 49.84 89 ASP A CA 1
ATOM 747 C C . ASP A 1 89 ? 7.777 -17.833 -13.484 1.00 49.84 89 ASP A C 1
ATOM 749 O O . ASP A 1 89 ? 7.756 -18.259 -12.329 1.00 49.84 89 ASP A O 1
ATOM 753 N N . LEU A 1 90 ? 6.928 -16.870 -13.868 1.00 52.34 90 LEU A N 1
ATOM 754 C CA . LEU A 1 90 ? 5.883 -16.286 -13.012 1.00 52.34 90 LEU A CA 1
ATOM 755 C C . LEU A 1 90 ? 4.490 -16.931 -13.167 1.00 52.34 90 LEU A C 1
ATOM 757 O O . LEU A 1 90 ? 3.547 -16.495 -12.489 1.00 52.34 90 LEU A O 1
ATOM 761 N N . PHE A 1 91 ? 4.351 -17.956 -14.014 1.00 43.25 91 PHE A N 1
ATOM 762 C CA . PHE A 1 91 ? 3.094 -18.693 -14.200 1.00 43.25 91 PHE A CA 1
ATOM 763 C C . PHE A 1 91 ? 2.886 -19.773 -13.133 1.00 43.25 91 PHE A C 1
ATOM 765 O O . PHE A 1 91 ? 3.714 -20.704 -13.045 1.00 43.25 91 PHE A O 1
#

Secondary structure (DSSP, 8-state):
-HHHHHHHHHHTT----HHHHHHTT----S-SB-TTT-SB--HHIIIIISHHHHHHHHHHHHHHT------TTTTTSPP--TTS---GGG-

Sequence (91 aa):
PAVKTFFFKLHTGTLPVKVWMKQRGMFVPWSVDCLLCKQPESVEHVFIDCWDAVLFWDILKRTLKKDLIITPYYIRFLPVDKHELVPYDLF

Foldseek 3Di:
DVVVVVLVCLLVQNPPQLVNCVVVVHDDPDDCADPQPRHHGGSCCVQPVDPVNVVVQVVVCVVVVHDDDDDSVCVSDDDDDPPDPDPPVPD

pLDDT: mean 84.59, std 13.35, range [43.25, 95.56]

Radius of gyration: 15.47 Å; chains: 1; bounding box: 39×30×42 Å

InterPro domains:
  IPR026960 Reverse transcriptase zinc-bindi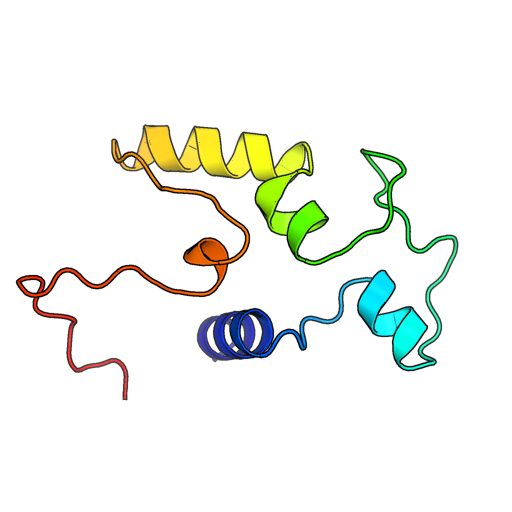ng domain [PF13966] (2-57)